Protein AF-A0A6A3GZ44-F1 (afdb_monomer)

pLDDT: mean 78.63, std 16.48, range [47.31, 96.75]

Organism: NCBI:txid129364

Radius of gyration: 17.19 Å; Cα contacts (8 Å, |Δi|>4): 7; chains: 1; bounding box: 31×27×46 Å

Structure (mmCIF, N/CA/C/O backbone):
data_AF-A0A6A3GZ44-F1
#
_entry.id   AF-A0A6A3GZ44-F1
#
loop_
_atom_site.group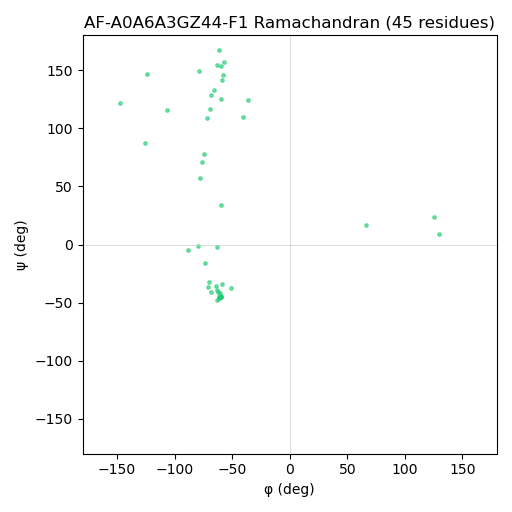_PDB
_atom_site.id
_atom_site.type_symbol
_atom_site.label_atom_id
_atom_site.label_alt_id
_atom_site.label_comp_id
_atom_site.label_asym_id
_atom_site.label_entity_id
_atom_site.label_seq_id
_atom_site.pdbx_PDB_ins_code
_atom_site.Cartn_x
_atom_site.Cartn_y
_atom_site.Cartn_z
_atom_site.occupancy
_atom_site.B_iso_or_equiv
_atom_site.auth_seq_id
_atom_site.auth_comp_id
_atom_site.auth_asym_id
_atom_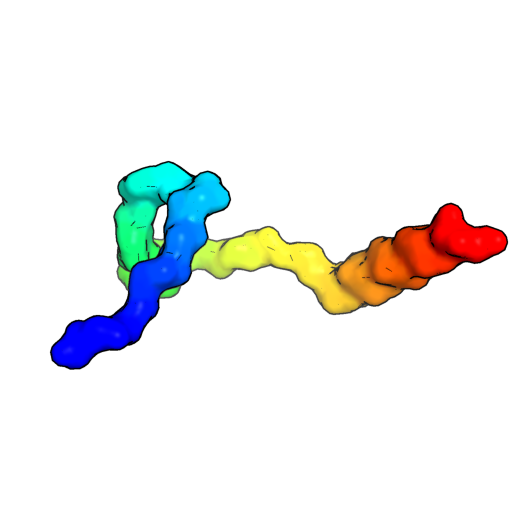site.auth_atom_id
_atom_site.pdbx_PDB_model_num
ATOM 1 N N . MET A 1 1 ? 9.967 7.983 28.388 1.00 47.72 1 MET A N 1
ATOM 2 C CA . MET A 1 1 ? 9.675 7.036 27.293 1.00 47.72 1 MET A CA 1
ATOM 3 C C . MET A 1 1 ? 9.619 7.859 26.026 1.00 47.72 1 MET A C 1
ATOM 5 O O . MET A 1 1 ? 8.767 8.730 25.932 1.00 47.72 1 MET A O 1
ATOM 9 N N . GLN A 1 2 ? 10.602 7.694 25.152 1.00 63.34 2 GLN A N 1
ATOM 10 C CA . GLN A 1 2 ? 10.778 8.501 23.951 1.00 63.34 2 GLN A CA 1
ATOM 11 C C . GLN A 1 2 ? 10.856 7.520 22.792 1.00 63.34 2 GLN 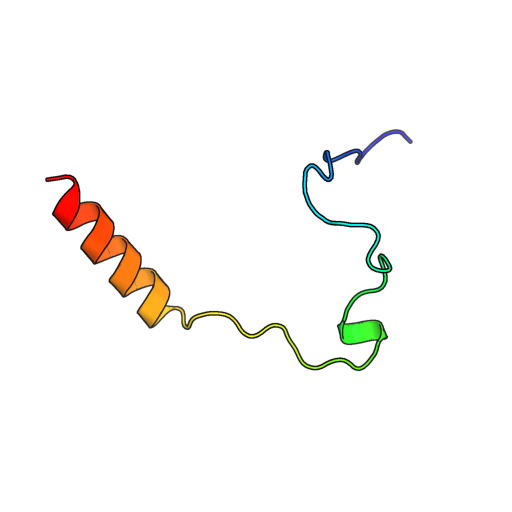A C 1
ATOM 13 O O . GLN A 1 2 ? 11.930 7.037 22.474 1.00 63.34 2 GLN A O 1
ATOM 18 N N . GLU A 1 3 ? 9.703 7.148 22.246 1.00 47.31 3 GLU A N 1
ATOM 19 C CA . GLU A 1 3 ? 9.627 6.299 21.062 1.00 47.31 3 GLU A CA 1
ATOM 20 C C . GLU A 1 3 ? 8.392 6.698 20.257 1.00 47.31 3 GLU A C 1
ATOM 22 O O . GLU A 1 3 ? 7.268 6.645 20.758 1.00 47.31 3 GLU A O 1
ATOM 27 N N . GLY A 1 4 ? 8.608 7.086 19.000 1.00 56.12 4 GLY A N 1
ATOM 28 C CA . GLY A 1 4 ? 7.548 7.051 17.996 1.00 56.12 4 GLY A CA 1
ATOM 29 C C . GLY A 1 4 ? 7.241 8.344 17.252 1.00 56.12 4 GLY A C 1
ATOM 30 O O . GLY A 1 4 ? 6.141 8.457 16.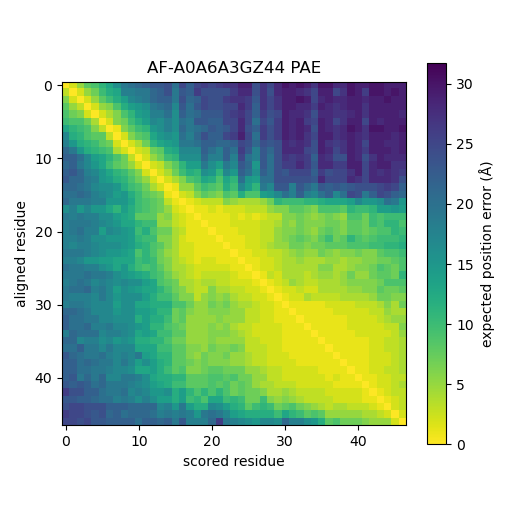717 1.00 56.12 4 GLY A O 1
ATOM 31 N N . GLU A 1 5 ? 8.171 9.291 17.146 1.00 52.47 5 GLU A N 1
ATOM 32 C CA . GLU A 1 5 ? 8.088 10.350 16.131 1.00 52.47 5 GLU A CA 1
ATOM 33 C C . GLU A 1 5 ? 8.484 9.763 14.765 1.00 52.47 5 GLU A C 1
ATOM 35 O O . GLU A 1 5 ? 9.566 10.001 14.238 1.00 52.47 5 GLU A O 1
ATOM 40 N N . ARG A 1 6 ? 7.618 8.912 14.194 1.00 61.09 6 ARG A N 1
ATOM 41 C CA . ARG A 1 6 ? 7.659 8.649 12.751 1.00 61.09 6 ARG A CA 1
ATOM 42 C C . ARG A 1 6 ? 7.126 9.900 12.076 1.00 61.09 6 ARG A C 1
ATOM 44 O O . ARG A 1 6 ? 5.934 10.175 12.183 1.00 61.09 6 ARG A O 1
ATOM 51 N N . GLU A 1 7 ? 8.023 10.630 11.423 1.00 53.12 7 GLU A N 1
ATOM 52 C CA . GLU A 1 7 ? 7.732 11.793 10.590 1.00 53.12 7 GLU A CA 1
ATOM 53 C C . GLU A 1 7 ? 6.469 11.568 9.748 1.00 53.12 7 GLU A C 1
ATOM 55 O O . GLU A 1 7 ? 6.437 10.780 8.800 1.00 53.12 7 GLU A O 1
ATOM 60 N N . GLU A 1 8 ? 5.409 12.288 10.107 1.00 56.12 8 GLU A N 1
ATOM 61 C CA . GLU A 1 8 ? 4.174 12.425 9.342 1.00 56.12 8 GLU A CA 1
ATOM 62 C C . GLU A 1 8 ? 4.412 13.425 8.200 1.00 56.12 8 GLU A C 1
ATOM 64 O O . GLU A 1 8 ? 3.758 14.457 8.081 1.00 56.12 8 GLU A O 1
ATOM 69 N N . ALA A 1 9 ? 5.407 13.149 7.354 1.00 55.91 9 ALA A N 1
ATOM 7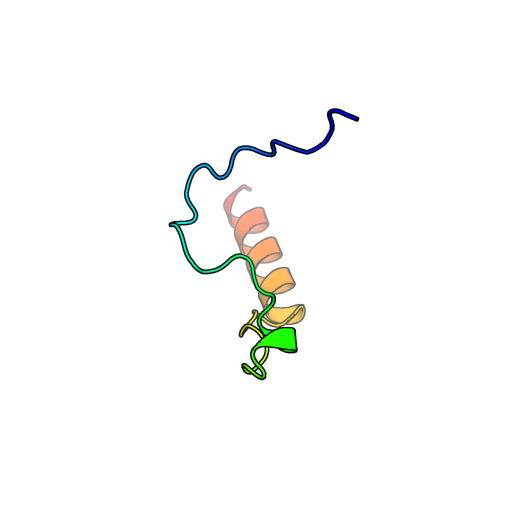0 C CA . ALA A 1 9 ? 5.672 13.941 6.162 1.00 55.91 9 ALA A CA 1
ATOM 71 C C . ALA A 1 9 ? 4.605 13.617 5.099 1.00 55.91 9 ALA A C 1
ATOM 73 O O . ALA A 1 9 ? 4.830 12.828 4.184 1.00 55.91 9 ALA A O 1
ATOM 74 N N . GLY A 1 10 ? 3.405 14.186 5.253 1.00 56.12 10 GLY A N 1
ATOM 75 C CA . GLY A 1 10 ? 2.389 14.215 4.194 1.00 56.12 10 GLY A CA 1
ATOM 76 C C . GLY A 1 10 ? 0.983 13.745 4.561 1.00 56.12 10 GLY A C 1
ATOM 77 O O . GLY A 1 10 ? 0.153 13.617 3.662 1.00 56.12 10 GLY A O 1
ATOM 78 N N . ARG A 1 11 ? 0.665 13.501 5.836 1.00 60.47 11 ARG A N 1
ATOM 79 C CA . ARG A 1 11 ? -0.734 13.344 6.258 1.00 60.47 11 ARG A CA 1
ATOM 80 C C . ARG A 1 11 ? -1.128 14.598 7.029 1.00 60.47 11 ARG A C 1
ATOM 82 O O . ARG A 1 11 ? -0.492 14.977 7.999 1.00 60.47 11 ARG A O 1
ATOM 89 N N . GLY A 1 12 ? -2.091 15.335 6.478 1.00 56.59 12 GLY A N 1
ATOM 90 C CA . GLY A 1 12 ? -2.649 16.510 7.141 1.00 56.59 12 GLY A CA 1
ATOM 91 C C . GLY A 1 12 ? -3.298 16.117 8.466 1.00 56.59 12 GLY A C 1
ATOM 92 O O . GLY A 1 12 ? -3.551 14.937 8.693 1.00 56.59 12 GLY A O 1
ATOM 93 N N . SER A 1 13 ? -3.611 17.117 9.292 1.00 56.12 13 SER A N 1
ATOM 94 C CA . SER A 1 13 ? -4.191 17.055 10.647 1.00 56.12 13 SER A CA 1
ATOM 95 C C . SER A 1 13 ? -5.573 16.378 10.770 1.00 56.12 13 SER A C 1
ATOM 97 O O . SER A 1 13 ? -6.406 16.766 11.591 1.00 56.12 13 SER A O 1
ATOM 99 N N . ALA A 1 14 ? -5.855 15.360 9.960 1.00 61.22 14 ALA A N 1
ATOM 100 C CA . ALA A 1 14 ? -6.988 14.477 10.114 1.00 61.22 14 ALA A CA 1
ATOM 101 C C . ALA A 1 14 ? -6.884 13.797 11.481 1.00 61.22 14 ALA A C 1
ATOM 103 O O . ALA A 1 14 ? -5.860 13.206 11.821 1.00 61.22 14 ALA A O 1
ATOM 104 N N . SER A 1 15 ? -7.953 13.927 12.269 1.00 66.19 15 SER A N 1
ATOM 105 C CA . SER A 1 15 ? -8.088 13.347 13.603 1.00 66.19 15 SER A CA 1
ATOM 106 C C . SER A 1 15 ? -7.417 11.975 13.690 1.00 66.19 15 SER A C 1
ATOM 108 O O . SER A 1 15 ? -7.750 11.058 12.939 1.00 66.19 15 SER A O 1
ATOM 110 N N . ARG A 1 16 ? -6.488 11.826 14.641 1.00 71.50 16 ARG A N 1
ATOM 111 C CA . ARG A 1 16 ? -5.702 10.600 14.873 1.00 71.50 16 ARG A CA 1
ATOM 112 C C . ARG A 1 16 ? -6.569 9.395 15.286 1.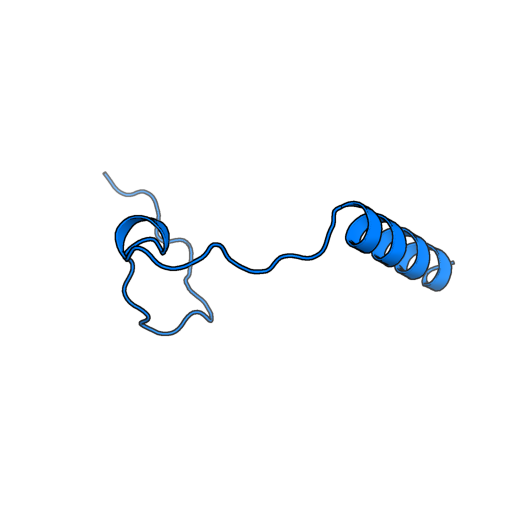00 71.50 16 ARG A C 1
ATOM 114 O O . ARG A 1 16 ? -6.050 8.302 15.509 1.00 71.50 16 ARG A O 1
ATOM 121 N N . ALA A 1 17 ? -7.883 9.587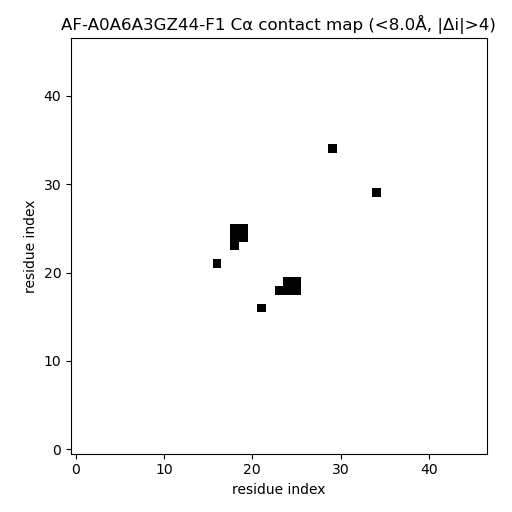 15.427 1.00 78.38 17 ALA A N 1
ATOM 122 C CA . ALA A 1 17 ? -8.841 8.547 15.761 1.00 78.38 17 ALA A CA 1
ATOM 123 C C . ALA A 1 17 ? -8.994 7.539 14.610 1.00 78.38 17 ALA A C 1
ATOM 125 O O . ALA A 1 17 ? -9.270 7.899 13.468 1.00 78.38 17 ALA A O 1
ATOM 126 N N . SER A 1 18 ? -8.870 6.247 14.919 1.00 82.94 18 SER A N 1
ATOM 127 C CA . SER A 1 18 ? -9.033 5.172 13.932 1.00 82.94 18 SER A CA 1
ATOM 128 C C . SER A 1 18 ? -10.423 5.197 13.282 1.00 82.94 18 SER A C 1
ATOM 130 O O . SER A 1 18 ? -11.424 5.374 13.974 1.00 82.94 18 SER A O 1
ATOM 132 N N . ARG A 1 19 ? -10.507 4.907 11.974 1.00 87.94 19 ARG A N 1
ATOM 133 C CA . ARG A 1 19 ? -11.781 4.760 11.237 1.00 87.94 19 ARG A CA 1
ATOM 134 C C . ARG A 1 19 ? -12.754 3.796 11.917 1.00 87.94 19 ARG A C 1
ATOM 136 O O . ARG A 1 19 ? -13.943 4.078 11.976 1.00 87.94 19 ARG A O 1
ATOM 143 N N . ARG A 1 20 ? -12.231 2.710 12.502 1.00 88.12 20 ARG A N 1
ATOM 144 C CA . ARG A 1 20 ? -13.030 1.741 13.271 1.00 88.12 20 ARG A CA 1
ATOM 145 C C . ARG A 1 20 ? -13.710 2.384 14.480 1.00 88.12 20 ARG A C 1
ATOM 147 O O . ARG A 1 20 ? -14.873 2.112 14.730 1.00 88.12 20 ARG A O 1
ATOM 154 N N . VAL A 1 21 ? -12.998 3.252 15.202 1.00 91.00 21 VAL A N 1
ATOM 155 C CA . VAL A 1 21 ? -13.530 3.971 16.375 1.00 91.00 21 VAL A CA 1
ATOM 156 C C . VAL A 1 21 ? -14.569 5.012 15.955 1.00 91.00 21 VAL A C 1
ATOM 158 O O . VAL A 1 21 ? -15.534 5.236 16.673 1.00 91.00 21 VAL A O 1
ATOM 161 N N . GLN A 1 22 ? -14.407 5.603 14.772 1.00 89.94 22 GLN A N 1
ATOM 162 C CA . GLN A 1 22 ? -15.363 6.554 14.200 1.00 89.94 22 GLN A CA 1
ATOM 163 C C . GLN A 1 22 ? -16.590 5.877 13.552 1.00 89.94 22 GLN A C 1
ATOM 165 O O . GLN A 1 22 ? -17.447 6.573 13.018 1.00 89.94 22 GLN A O 1
ATOM 170 N N . GLY A 1 23 ? -16.674 4.539 13.545 1.00 93.69 23 GLY A N 1
ATOM 171 C CA . GLY A 1 23 ? -17.749 3.807 12.861 1.00 93.69 23 GLY A CA 1
ATOM 172 C C . GLY A 1 23 ? -17.721 3.944 11.334 1.00 93.69 23 GLY A C 1
ATOM 173 O O . GLY A 1 23 ? -18.715 3.666 10.668 1.00 93.69 23 GLY A O 1
ATOM 174 N N . LEU A 1 24 ? -16.595 4.388 10.770 1.00 90.44 24 LEU A N 1
ATOM 175 C CA . LEU A 1 24 ? -16.433 4.586 9.336 1.00 90.44 24 LEU A CA 1
ATOM 176 C C . LEU A 1 24 ? -16.177 3.251 8.629 1.00 90.44 24 LEU A C 1
ATOM 178 O O . LEU A 1 24 ? -15.529 2.364 9.199 1.00 90.44 24 LEU A O 1
ATOM 182 N N . PRO A 1 25 ? -16.610 3.117 7.362 1.00 90.25 25 PRO A N 1
ATOM 183 C CA . PRO A 1 25 ? -16.316 1.931 6.576 1.00 90.25 25 PRO A CA 1
ATOM 184 C C . PRO A 1 25 ? -14.798 1.733 6.437 1.00 90.25 25 PRO A C 1
ATOM 186 O O . PRO A 1 25 ? -14.032 2.711 6.514 1.00 90.25 25 P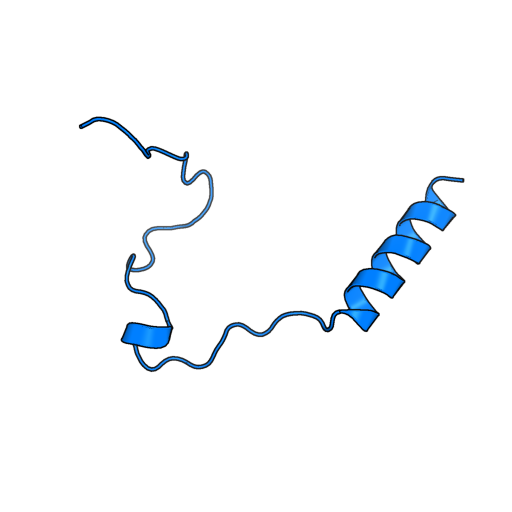RO A O 1
ATOM 189 N N . PRO A 1 26 ? -14.345 0.483 6.238 1.00 88.88 26 PRO A N 1
ATOM 190 C CA . PRO A 1 26 ? -12.935 0.191 6.015 1.00 88.88 26 PRO A CA 1
ATOM 191 C C . PRO A 1 26 ? -12.402 0.967 4.809 1.00 88.88 26 PRO A C 1
ATOM 193 O O . PRO A 1 26 ? -13.159 1.410 3.946 1.00 88.88 26 PRO A O 1
ATOM 196 N N . GLU A 1 27 ? -11.087 1.162 4.774 1.00 87.62 27 GLU A N 1
ATOM 197 C CA . GLU A 1 27 ? -10.460 1.760 3.600 1.00 87.62 27 GLU A CA 1
ATOM 198 C C . GLU A 1 27 ? -10.611 0.822 2.406 1.00 87.62 27 GLU A C 1
ATOM 200 O O . GLU A 1 27 ? -10.357 -0.383 2.502 1.00 87.62 27 GLU A O 1
ATOM 205 N N . GLU A 1 28 ? -11.019 1.389 1.278 1.00 89.50 28 GLU A N 1
ATOM 206 C CA . GLU A 1 28 ? -11.030 0.670 0.016 1.00 89.50 28 GLU A CA 1
ATOM 207 C C . GLU A 1 28 ? -9.580 0.442 -0.410 1.00 89.50 28 GLU A C 1
ATOM 209 O O . GLU A 1 28 ? -8.807 1.379 -0.618 1.00 89.50 28 GLU A O 1
ATOM 214 N N . THR A 1 29 ? -9.190 -0.828 -0.487 1.00 87.88 29 THR A N 1
ATOM 215 C CA . THR A 1 29 ? -7.845 -1.240 -0.888 1.00 87.88 29 THR A CA 1
ATOM 216 C C . THR A 1 29 ? -7.942 -2.196 -2.063 1.00 87.88 29 THR A C 1
ATOM 218 O O . THR A 1 29 ? -8.906 -2.955 -2.183 1.00 87.88 29 THR A O 1
ATOM 221 N N . LYS A 1 30 ? -6.946 -2.137 -2.953 1.00 92.75 30 LYS A N 1
ATOM 222 C CA . LYS A 1 30 ? -6.854 -3.046 -4.100 1.00 92.75 30 LYS A CA 1
ATOM 223 C C . LYS A 1 30 ? -6.819 -4.492 -3.621 1.00 92.75 30 LYS A C 1
ATOM 225 O O . LYS A 1 30 ? -6.204 -4.797 -2.595 1.00 92.75 30 LYS A O 1
ATOM 230 N N . SER A 1 31 ? -7.411 -5.390 -4.401 1.00 93.12 31 SER A N 1
ATOM 231 C CA . SER A 1 31 ? -7.327 -6.818 -4.109 1.00 93.12 31 SER A CA 1
ATOM 232 C C . SER A 1 31 ? -5.881 -7.323 -4.193 1.00 93.12 31 SER A C 1
ATOM 234 O O . SER A 1 31 ? -5.037 -6.780 -4.914 1.00 93.12 31 SER A O 1
ATOM 236 N N . LEU A 1 32 ? -5.578 -8.409 -3.474 1.00 94.56 32 LEU A N 1
ATOM 237 C CA . LEU A 1 32 ? -4.252 -9.035 -3.540 1.00 94.56 32 LEU A CA 1
ATOM 238 C C . LEU A 1 32 ? -3.896 -9.472 -4.967 1.00 94.56 32 LEU A C 1
ATOM 240 O O . LEU A 1 32 ? -2.728 -9.420 -5.354 1.00 94.56 32 LEU A O 1
ATOM 244 N N . ASP A 1 33 ? -4.886 -9.892 -5.751 1.00 96.62 33 ASP A N 1
ATOM 245 C CA . ASP A 1 33 ? -4.694 -10.290 -7.142 1.00 96.62 33 ASP A CA 1
ATOM 246 C C . ASP A 1 33 ? -4.327 -9.103 -8.037 1.00 96.62 33 ASP A C 1
ATOM 248 O O . ASP A 1 33 ? -3.400 -9.207 -8.847 1.00 96.62 33 ASP A O 1
ATOM 252 N N . GLU A 1 34 ? -4.966 -7.946 -7.842 1.00 95.44 34 GLU A N 1
ATOM 253 C CA . GLU A 1 34 ? -4.593 -6.702 -8.523 1.00 95.44 34 GLU A CA 1
ATOM 254 C C . GLU A 1 34 ? -3.167 -6.276 -8.178 1.00 95.44 34 GLU A C 1
ATOM 256 O O . GLU A 1 34 ? -2.375 -5.998 -9.081 1.00 95.44 34 GLU A O 1
ATOM 261 N N . VAL A 1 35 ? -2.798 -6.310 -6.894 1.00 95.62 35 VAL A N 1
ATOM 262 C CA . VAL A 1 35 ? -1.438 -5.969 -6.446 1.00 95.62 35 VAL A CA 1
ATOM 263 C C . VAL A 1 35 ? -0.403 -6.894 -7.093 1.00 95.62 35 VAL A C 1
ATOM 265 O O . VAL A 1 35 ? 0.614 -6.434 -7.618 1.00 95.62 35 VAL A O 1
ATOM 268 N N . LYS A 1 36 ? -0.666 -8.207 -7.126 1.00 96.44 36 LYS A N 1
ATOM 269 C CA . LYS A 1 36 ? 0.220 -9.183 -7.782 1.00 96.44 36 LYS A CA 1
ATOM 270 C C . LYS A 1 36 ? 0.335 -8.926 -9.284 1.00 96.44 36 LYS A C 1
ATOM 272 O O . LYS A 1 36 ? 1.430 -9.042 -9.841 1.00 96.44 36 LYS A O 1
ATOM 277 N N . ARG A 1 37 ? -0.769 -8.583 -9.953 1.00 96.75 37 ARG A N 1
ATOM 278 C CA . ARG A 1 37 ? -0.776 -8.261 -11.387 1.00 96.75 37 ARG A CA 1
ATOM 279 C C . ARG A 1 37 ? 0.059 -7.018 -11.681 1.00 96.75 37 ARG A C 1
ATOM 281 O O . ARG A 1 37 ? 0.883 -7.050 -12.597 1.00 96.75 37 ARG A O 1
ATOM 288 N N . GLU A 1 38 ? -0.126 -5.951 -10.910 1.00 94.38 38 GLU A N 1
ATOM 289 C CA . GLU A 1 38 ? 0.652 -4.717 -11.042 1.00 94.38 38 GLU A CA 1
ATOM 290 C C . GLU A 1 38 ? 2.144 -4.976 -10.830 1.00 94.38 38 GLU A C 1
ATOM 292 O O . GLU A 1 38 ? 2.959 -4.566 -11.658 1.00 94.38 38 GLU A O 1
ATOM 297 N N . ALA A 1 39 ? 2.502 -5.745 -9.797 1.00 94.25 39 ALA A N 1
ATOM 298 C CA . ALA A 1 39 ? 3.888 -6.116 -9.529 1.00 94.25 39 ALA A CA 1
ATOM 299 C C . ALA A 1 39 ? 4.514 -6.893 -10.697 1.00 94.25 39 ALA A C 1
ATOM 301 O O . ALA A 1 39 ? 5.635 -6.594 -11.111 1.00 94.25 39 ALA A O 1
ATOM 302 N N . ARG A 1 40 ? 3.801 -7.864 -11.281 1.00 94.19 40 ARG A N 1
ATOM 303 C CA . ARG A 1 40 ? 4.286 -8.594 -12.467 1.00 94.19 40 ARG A CA 1
ATOM 304 C C . ARG A 1 40 ? 4.507 -7.662 -13.655 1.00 94.19 40 ARG A C 1
ATOM 306 O O . ARG A 1 40 ? 5.561 -7.730 -14.280 1.00 94.19 40 ARG A O 1
ATOM 313 N N . LYS A 1 41 ? 3.551 -6.771 -13.940 1.00 93.38 41 LYS A N 1
ATOM 314 C CA . LYS A 1 41 ? 3.657 -5.798 -15.039 1.00 93.38 41 LYS A CA 1
ATOM 315 C C . LYS A 1 41 ? 4.848 -4.858 -14.843 1.00 93.38 41 LYS A C 1
ATOM 317 O O . LYS A 1 41 ? 5.606 -4.635 -15.780 1.00 93.38 41 LYS A O 1
ATOM 322 N N . ALA A 1 42 ? 5.036 -4.348 -13.629 1.00 92.12 42 ALA A N 1
ATOM 323 C CA . ALA A 1 42 ? 6.151 -3.468 -13.301 1.00 92.12 42 ALA A CA 1
ATOM 324 C C . ALA A 1 42 ? 7.508 -4.170 -13.453 1.00 92.12 42 ALA A C 1
ATOM 326 O O . ALA A 1 42 ? 8.451 -3.566 -13.950 1.00 92.12 42 ALA A O 1
ATOM 327 N N . ASN A 1 43 ? 7.614 -5.444 -13.063 1.00 88.25 43 ASN A N 1
ATOM 328 C CA . ASN A 1 43 ? 8.846 -6.214 -13.247 1.00 88.25 43 ASN A CA 1
ATOM 329 C C . ASN A 1 43 ? 9.113 -6.553 -14.719 1.00 88.25 43 ASN A C 1
ATOM 331 O O . ASN A 1 43 ? 10.261 -6.514 -15.143 1.00 88.25 43 ASN A O 1
ATOM 335 N N . ALA A 1 44 ? 8.071 -6.836 -15.505 1.00 86.12 44 ALA A N 1
ATOM 336 C CA . ALA A 1 44 ? 8.210 -7.049 -16.943 1.00 86.12 44 ALA A CA 1
ATOM 337 C C 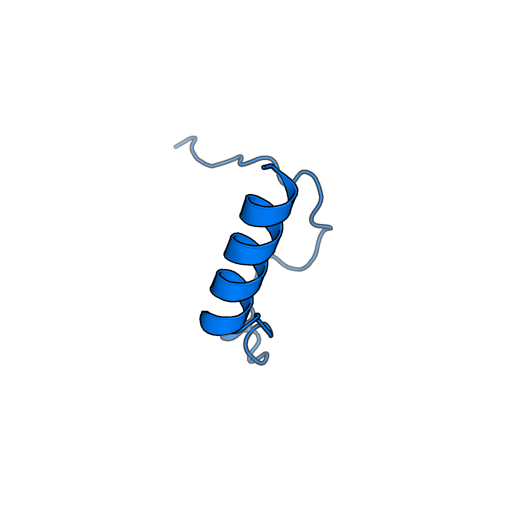. ALA A 1 44 ? 8.684 -5.783 -17.676 1.00 86.12 44 ALA A C 1
ATOM 339 O O . ALA A 1 44 ? 9.468 -5.888 -18.604 1.00 86.12 44 ALA A O 1
ATOM 340 N N . ALA A 1 45 ? 8.250 -4.598 -17.237 1.00 80.44 45 ALA A N 1
ATOM 341 C CA . ALA A 1 45 ? 8.664 -3.321 -17.825 1.00 80.44 45 ALA A CA 1
ATOM 342 C C . ALA A 1 45 ? 10.109 -2.908 -17.486 1.00 80.44 45 ALA A C 1
ATOM 344 O O . ALA A 1 45 ? 10.651 -2.010 -18.119 1.00 80.44 45 ALA A O 1
ATOM 345 N N . LYS A 1 46 ? 10.724 -3.522 -16.468 1.00 79.50 46 LYS A N 1
ATOM 346 C CA . LYS A 1 46 ? 12.123 -3.274 -16.079 1.00 79.50 46 LYS A CA 1
ATOM 347 C C . LYS A 1 46 ? 13.122 -4.162 -16.826 1.00 79.50 46 LYS A C 1
ATOM 349 O O . LYS A 1 46 ? 14.319 -4.042 -16.578 1.00 79.50 46 LYS A O 1
ATOM 354 N N . ARG A 1 47 ? 12.630 -5.093 -17.639 1.00 63.47 47 ARG A N 1
ATOM 355 C CA . ARG A 1 47 ? 13.414 -6.110 -18.332 1.00 63.47 47 ARG A CA 1
ATOM 356 C C . ARG A 1 47 ? 13.519 -5.774 -19.810 1.00 63.47 47 ARG A C 1
ATOM 358 O O . ARG A 1 47 ? 14.582 -6.099 -20.374 1.00 63.47 47 ARG A O 1
#

Sequence (47 aa):
MQEGEREEAGRGSASRASRRVQGLPPEETKSLDEVKREARKANAAKR

Mean predicted aligned error: 12.31 Å

Solvent-accessible surface area (backbone atoms only — not comparable to full-atom values): 3354 Å² total; per-residue (Å²): 139,90,84,80,90,69,80,70,87,81,65,72,93,65,71,90,68,53,49,74,81,70,72,44,76,78,83,91,70,82,52,72,67,55,54,51,50,51,52,51,53,56,55,60,74,75,107

Secondary structure (DSSP, 8-state):
--------TT--S--SS-TTTTTPPPPP---HHHHHHHHHHHHHHT-

Foldseek 3Di:
DDDDCPPPVDDPPDPPDDCVNVVHDDDDDDDPVVVVVVVVVVVVVVD